Protein AF-A0A0L1I4M8-F1 (afdb_monomer_lite)

Foldseek 3Di:
DVVVVVVVVVVVVVVVVVVVVVVVVVVLVVLVVVVVPPDDPVVLVVVLVCVLCLLLVVDPDDDPVSVVSSVVSLVVLVVVQVVCVVVVNCVQVPQPPDPNSRNVSSVVVCVVCSVVVSVSNNSDDPDDDD

Secondary structure (DSSP, 8-state):
-HHHHHHHHHHHHHHHHHHHHHHHHHHHHHHHHHT-----HHHHHHHHHHHHHHHHT-----SHHHHHHHHHHHHHHHHHHHHHHHTT--TTTT--SSTTS-HHHHHHHHHHHHHHHHHHHS--------

Organism: NCBI:txid580059

Sequence (130 aa):
MILSLIGRISVIVEKVRKTKVRLQNARNKKQLLFCHIKENENKVHIRTNKISDIIQGTDKSKDAYSVDGERNLKAIFQQIRDQRTQNGDTSYNDSTDTMDGLGQVRSDWWGKNKNKIWEAFHCGTRDKPT

InterPro domains:
  IPR008602 Duffy-antigen binding domain [PF05424] (51-126)
  IPR042202 Duffy-antigen binding superfamily [G3DSA:1.20.1310.20] (48-130)

pLDDT: mean 74.82, std 14.43, range [38.0, 92.38]

Radius of gyration: 24.0 Å; chains: 1; bounding box: 51×64×42 Å

Structure (mmCIF, N/CA/C/O backbone):
data_AF-A0A0L1I4M8-F1
#
_entry.id   AF-A0A0L1I4M8-F1
#
loop_
_atom_site.group_PDB
_atom_site.id
_atom_site.type_symbol
_atom_site.label_atom_id
_atom_site.label_alt_id
_atom_site.label_comp_id
_atom_site.label_asym_id
_atom_site.label_entity_id
_atom_site.label_seq_id
_atom_site.pdbx_PDB_ins_code
_atom_site.Cartn_x
_atom_site.Cartn_y
_atom_site.Cartn_z
_atom_site.occupancy
_atom_site.B_iso_or_equiv
_atom_site.auth_seq_id
_atom_site.auth_comp_id
_atom_site.auth_asym_id
_atom_site.auth_atom_id
_atom_site.pdbx_PDB_model_num
ATOM 1 N N . MET A 1 1 ? -33.579 -50.543 -24.908 1.00 60.25 1 MET A N 1
ATOM 2 C CA . MET A 1 1 ? -33.295 -49.118 -25.221 1.00 60.25 1 MET A CA 1
ATOM 3 C C . MET A 1 1 ? -32.548 -48.367 -24.108 1.00 60.25 1 MET A C 1
ATOM 5 O O . MET A 1 1 ? -31.649 -47.606 -24.433 1.00 60.25 1 MET A O 1
ATOM 9 N N . ILE A 1 2 ? -32.832 -48.599 -22.818 1.00 53.19 2 ILE A N 1
ATOM 10 C CA . ILE A 1 2 ? -32.250 -47.838 -21.684 1.00 53.19 2 ILE A CA 1
ATOM 11 C C . ILE A 1 2 ? -30.723 -48.033 -21.508 1.00 53.19 2 ILE A C 1
ATOM 13 O O . ILE A 1 2 ? -30.009 -47.074 -21.223 1.00 53.19 2 ILE A O 1
ATOM 17 N N . LEU A 1 3 ? -30.186 -49.231 -21.780 1.00 51.00 3 LEU A N 1
ATOM 18 C CA . LEU A 1 3 ? -28.742 -49.522 -21.673 1.00 51.00 3 LEU A CA 1
ATOM 19 C C . LEU A 1 3 ? -27.868 -48.701 -22.647 1.00 51.00 3 LEU A C 1
ATOM 21 O O . LEU A 1 3 ? -26.732 -48.359 -22.325 1.00 51.00 3 LEU A O 1
ATOM 25 N N . SER A 1 4 ? -28.408 -48.317 -23.812 1.00 62.66 4 SER A N 1
ATOM 26 C CA . SER A 1 4 ? -27.705 -47.468 -24.790 1.00 62.66 4 SER A CA 1
ATOM 27 C C . SER A 1 4 ? -27.537 -46.028 -24.288 1.00 62.66 4 SER A C 1
ATOM 29 O O . SER A 1 4 ? -26.528 -45.378 -24.561 1.00 62.66 4 SER A O 1
ATOM 31 N N . LEU A 1 5 ? -28.505 -45.539 -23.506 1.00 59.69 5 LEU A N 1
ATOM 32 C CA . LEU A 1 5 ? -28.494 -44.186 -22.957 1.00 59.69 5 LEU A CA 1
ATOM 33 C C . LEU A 1 5 ? -27.471 -44.053 -21.818 1.00 59.69 5 LEU A C 1
ATOM 35 O O . LEU A 1 5 ? -26.698 -43.098 -21.797 1.00 59.69 5 LEU A O 1
ATOM 39 N N . ILE A 1 6 ? -27.405 -45.049 -20.925 1.00 65.81 6 ILE A N 1
ATOM 40 C CA . ILE A 1 6 ? -26.454 -45.085 -19.799 1.00 65.81 6 ILE A CA 1
ATOM 41 C C . ILE A 1 6 ? -25.007 -45.099 -20.308 1.00 65.81 6 ILE A C 1
ATOM 43 O O . ILE A 1 6 ? -24.178 -44.329 -19.828 1.00 65.81 6 ILE A O 1
ATOM 47 N N . GLY A 1 7 ? -24.707 -45.900 -21.336 1.00 70.69 7 GLY A N 1
ATOM 48 C CA . GLY A 1 7 ? -23.372 -45.924 -21.945 1.00 70.69 7 GLY A CA 1
ATOM 49 C C . GLY A 1 7 ? -22.955 -44.568 -22.528 1.00 70.69 7 GLY A C 1
ATOM 50 O O . GLY A 1 7 ? -21.826 -44.120 -22.326 1.00 70.69 7 GLY A O 1
ATOM 51 N N . ARG A 1 8 ? -23.882 -43.864 -23.193 1.00 78.06 8 ARG A N 1
ATOM 52 C CA . ARG A 1 8 ? -23.637 -42.516 -23.734 1.00 78.06 8 ARG A CA 1
ATOM 53 C C . ARG A 1 8 ? -23.400 -41.490 -22.624 1.00 78.06 8 ARG A C 1
ATOM 55 O O . ARG A 1 8 ? -22.483 -40.679 -22.743 1.00 78.06 8 ARG A O 1
ATOM 62 N N . ILE A 1 9 ? -24.165 -41.562 -21.534 1.00 71.69 9 ILE A N 1
ATOM 63 C CA . ILE A 1 9 ? -23.990 -40.698 -20.358 1.00 71.69 9 ILE A CA 1
ATOM 64 C C . ILE A 1 9 ? -22.617 -40.936 -19.714 1.00 71.69 9 ILE A C 1
ATOM 66 O O . ILE A 1 9 ? -21.897 -39.972 -19.465 1.00 71.69 9 ILE A O 1
ATOM 70 N N . SER A 1 10 ? -22.189 -42.189 -19.534 1.00 74.12 10 SER A N 1
ATOM 71 C CA . SER A 1 10 ? -20.876 -42.511 -18.953 1.00 74.12 10 SER A CA 1
ATOM 72 C C . SER A 1 10 ? -19.705 -41.948 -19.767 1.00 74.12 10 SER A C 1
ATOM 74 O O . SER A 1 10 ? -18.761 -41.396 -19.199 1.00 74.12 10 SER A O 1
ATOM 76 N N . VAL A 1 11 ? -19.778 -42.005 -21.101 1.00 80.44 11 VAL A N 1
ATOM 77 C CA . VAL A 1 11 ? -18.755 -41.411 -21.982 1.00 80.44 11 VAL A CA 1
ATOM 78 C C . VAL A 1 11 ? -18.723 -39.886 -21.857 1.00 80.44 11 VAL A C 1
ATOM 80 O O . VAL A 1 11 ? -17.645 -39.288 -21.858 1.00 80.44 11 VAL A O 1
ATOM 83 N N . ILE A 1 12 ? -19.887 -39.243 -21.738 1.00 76.88 12 ILE A N 1
ATOM 84 C CA . ILE A 1 12 ? -19.986 -37.791 -21.546 1.00 76.88 12 ILE A CA 1
ATOM 85 C C . ILE A 1 12 ? -19.391 -37.395 -20.192 1.00 76.88 12 ILE A C 1
ATOM 87 O O . ILE A 1 12 ? -18.564 -36.486 -20.140 1.00 76.88 12 ILE A O 1
ATOM 91 N N . VAL A 1 13 ? -19.730 -38.112 -19.119 1.00 79.31 13 VAL A N 1
ATOM 92 C CA . VAL A 1 13 ? -19.192 -37.868 -17.773 1.00 79.31 13 VAL A CA 1
ATOM 93 C C . VAL A 1 13 ? -17.668 -38.000 -17.758 1.00 79.31 13 VAL A C 1
ATOM 95 O O . VAL A 1 13 ? -16.981 -37.142 -17.203 1.00 79.31 13 VAL A O 1
ATOM 98 N N . GLU A 1 14 ? -17.113 -39.013 -18.424 1.00 90.25 14 GLU A N 1
ATOM 99 C CA . GLU A 1 14 ? -15.662 -39.201 -18.507 1.00 90.25 14 GLU A CA 1
ATOM 100 C C . GLU A 1 14 ? -14.971 -38.096 -19.321 1.00 90.25 14 GLU A C 1
ATOM 102 O O . GLU A 1 14 ? -13.905 -37.606 -18.939 1.00 90.25 14 GLU A O 1
ATOM 107 N N . LYS A 1 15 ? -15.591 -37.631 -20.413 1.00 86.12 15 LYS A N 1
ATOM 108 C CA . LYS A 1 15 ? -15.091 -36.477 -21.175 1.00 86.12 15 LYS A CA 1
ATOM 109 C C . LYS A 1 15 ? -15.112 -35.202 -20.337 1.00 86.12 15 LYS A C 1
ATOM 111 O O . LYS A 1 15 ? -14.120 -34.478 -20.329 1.00 86.12 15 LYS A O 1
ATOM 116 N N . VAL A 1 16 ? -16.192 -34.946 -19.598 1.00 83.44 16 VAL A N 1
ATOM 117 C CA . VAL A 1 16 ? -16.304 -33.785 -18.700 1.00 83.44 16 VAL A CA 1
ATOM 118 C C . VAL A 1 16 ? -15.234 -33.843 -17.608 1.00 83.44 16 VAL A C 1
ATOM 120 O O . VAL A 1 16 ? -14.537 -32.851 -17.384 1.00 83.44 16 VAL A O 1
ATOM 123 N N . ARG A 1 17 ? -15.030 -35.011 -16.986 1.00 83.00 17 ARG A N 1
ATOM 124 C CA . ARG A 1 17 ? -13.975 -35.238 -15.987 1.00 83.00 17 ARG A CA 1
ATOM 125 C C . ARG A 1 17 ? -12.588 -34.936 -16.562 1.00 83.00 17 ARG A C 1
ATOM 127 O O . ARG A 1 17 ? -11.851 -34.135 -15.989 1.00 83.00 17 ARG A O 1
ATOM 134 N N . LYS A 1 18 ? -12.255 -35.500 -17.727 1.00 86.69 18 LYS A N 1
ATOM 135 C CA . LYS A 1 18 ? -10.975 -35.259 -18.417 1.00 86.69 18 LYS A CA 1
ATOM 136 C C . LYS A 1 18 ? -10.777 -33.790 -18.787 1.00 86.69 18 LYS A C 1
ATOM 138 O O . LYS A 1 18 ? -9.678 -33.265 -18.627 1.00 86.69 18 LYS A O 1
ATOM 143 N N . THR A 1 19 ? -11.823 -33.106 -19.243 1.00 77.00 19 THR A N 1
ATOM 144 C CA . THR A 1 19 ? -11.765 -31.674 -19.567 1.00 77.00 19 THR A CA 1
ATOM 145 C C . THR A 1 19 ? -11.521 -30.829 -18.322 1.00 77.00 19 THR A C 1
ATOM 147 O O . THR A 1 19 ? -10.660 -29.954 -18.354 1.00 77.00 19 THR A O 1
ATOM 150 N N . LYS A 1 20 ? -12.186 -31.125 -17.198 1.00 77.19 20 LYS A N 1
ATOM 151 C CA . LYS A 1 20 ? -11.957 -30.423 -15.926 1.00 77.19 20 LYS A CA 1
ATOM 152 C C . LYS A 1 20 ? -10.510 -30.571 -15.447 1.00 77.19 20 LYS A C 1
ATOM 154 O O . LYS A 1 20 ? -9.887 -29.576 -15.089 1.00 77.19 20 LYS A O 1
ATOM 159 N N . VAL A 1 21 ? -9.952 -31.782 -15.519 1.00 81.19 21 VAL A N 1
ATOM 160 C CA . VAL A 1 21 ? -8.541 -32.042 -15.176 1.00 81.19 21 VAL A CA 1
ATOM 161 C C . VAL A 1 21 ? -7.593 -31.270 -16.100 1.00 81.19 21 VAL A C 1
ATOM 163 O O . VAL A 1 21 ? -6.655 -30.632 -15.631 1.00 81.19 21 VAL A O 1
ATOM 166 N N . ARG A 1 22 ? -7.856 -31.251 -17.413 1.00 75.50 22 ARG A N 1
ATOM 167 C CA . ARG A 1 22 ? -7.054 -30.481 -18.380 1.00 75.50 22 ARG A CA 1
ATOM 168 C C . ARG A 1 22 ? -7.109 -28.976 -18.121 1.00 75.50 22 ARG A C 1
ATOM 170 O O . ARG A 1 22 ? -6.072 -28.324 -18.192 1.00 75.50 22 ARG A O 1
ATOM 177 N N . LEU A 1 23 ? -8.284 -28.436 -17.796 1.00 70.56 23 LEU A N 1
ATOM 178 C CA . LEU A 1 23 ? -8.458 -27.022 -17.455 1.00 70.56 23 LEU A CA 1
ATOM 179 C C . LEU A 1 23 ? -7.710 -26.657 -16.168 1.00 70.56 23 LEU A C 1
ATOM 181 O O . LEU A 1 23 ? -7.044 -25.623 -16.131 1.00 70.56 23 LEU A O 1
ATOM 185 N N . GLN A 1 24 ? -7.751 -27.521 -15.149 1.00 72.06 24 GLN A N 1
ATOM 186 C CA . GLN A 1 24 ? -6.987 -27.320 -13.917 1.00 72.06 24 GLN A CA 1
ATOM 187 C C . GLN A 1 24 ? -5.476 -27.356 -14.186 1.00 72.06 24 GLN A C 1
ATOM 189 O O . GLN A 1 24 ? -4.758 -26.450 -13.771 1.00 72.06 24 GLN A O 1
ATOM 194 N N . ASN A 1 25 ? -4.999 -28.331 -14.963 1.00 69.19 25 ASN A N 1
ATOM 195 C CA . ASN A 1 25 ? -3.586 -28.435 -15.334 1.00 69.19 25 ASN A CA 1
ATOM 196 C C . ASN A 1 25 ? -3.118 -27.248 -16.190 1.00 69.19 25 ASN A C 1
ATOM 198 O O . ASN A 1 25 ? -2.006 -26.763 -16.004 1.00 69.19 25 ASN A O 1
ATOM 202 N N . ALA A 1 26 ? -3.956 -26.737 -17.097 1.00 68.12 26 ALA A N 1
ATOM 203 C CA . ALA A 1 26 ? -3.651 -25.548 -17.891 1.00 68.12 26 ALA A CA 1
ATOM 204 C C . ALA A 1 26 ? -3.601 -24.273 -17.030 1.00 68.12 26 ALA A C 1
ATOM 206 O O . ALA A 1 26 ? -2.709 -23.446 -17.220 1.00 68.12 26 ALA A O 1
ATOM 207 N N . ARG A 1 27 ? -4.507 -24.131 -16.051 1.00 66.69 27 ARG A N 1
ATOM 208 C CA . ARG A 1 27 ? -4.494 -23.036 -15.067 1.00 66.69 27 ARG A CA 1
ATOM 209 C C . ARG A 1 27 ? -3.236 -23.087 -14.201 1.00 66.69 27 ARG A C 1
ATOM 211 O O . ARG A 1 27 ? -2.547 -22.076 -14.099 1.00 66.69 27 ARG A O 1
ATOM 218 N N . ASN A 1 28 ? -2.896 -24.266 -13.682 1.00 65.94 28 ASN A N 1
ATOM 219 C CA . ASN A 1 28 ? -1.683 -24.490 -12.899 1.00 65.94 28 ASN A CA 1
ATOM 220 C C . ASN A 1 28 ? -0.424 -24.236 -13.741 1.00 65.94 28 ASN A C 1
ATOM 222 O O . ASN A 1 28 ? 0.482 -23.563 -13.275 1.00 65.94 28 ASN A O 1
ATOM 226 N N . LYS A 1 29 ? -0.374 -24.674 -15.008 1.00 68.38 29 LYS A N 1
ATOM 227 C CA . LYS A 1 29 ? 0.756 -24.416 -15.920 1.00 68.38 29 LYS A CA 1
ATOM 228 C C . LYS A 1 29 ? 0.901 -22.934 -16.271 1.00 68.38 29 LYS A C 1
ATOM 230 O O . LYS A 1 29 ? 2.021 -22.441 -16.328 1.00 68.38 29 LYS A O 1
ATOM 235 N N . LYS A 1 30 ? -0.204 -22.210 -16.488 1.00 62.59 30 LYS A N 1
ATOM 236 C CA . LYS A 1 30 ? -0.188 -20.756 -16.727 1.00 62.59 30 LYS A CA 1
ATOM 237 C C . LYS A 1 30 ? 0.290 -19.996 -15.488 1.00 62.59 30 LYS A C 1
ATOM 239 O O . LYS A 1 30 ? 1.080 -19.067 -15.619 1.00 62.59 30 LYS A O 1
ATOM 244 N N . GLN A 1 31 ? -0.140 -20.426 -14.302 1.00 58.91 31 GLN A N 1
ATOM 245 C CA . GLN A 1 31 ? 0.361 -19.914 -13.029 1.00 58.91 31 GLN A CA 1
ATOM 246 C C . GLN A 1 31 ? 1.859 -20.217 -12.873 1.00 58.91 31 GLN A C 1
ATOM 248 O O . GLN A 1 31 ? 2.633 -19.303 -12.629 1.00 58.91 31 GLN A O 1
ATOM 253 N N . LEU A 1 32 ? 2.290 -21.453 -13.145 1.00 55.34 32 LEU A N 1
ATOM 254 C CA . LEU A 1 32 ? 3.691 -21.880 -13.094 1.00 55.34 32 LEU A CA 1
ATOM 255 C C . LEU A 1 32 ? 4.587 -21.124 -14.091 1.00 55.34 32 LEU A C 1
ATOM 257 O O . LEU A 1 32 ? 5.747 -20.870 -13.792 1.00 55.34 32 LEU A O 1
ATOM 261 N N . LEU A 1 33 ? 4.063 -20.752 -15.264 1.00 57.31 33 LEU A N 1
ATOM 262 C CA . LEU A 1 33 ? 4.789 -19.957 -16.258 1.00 57.31 33 LEU A CA 1
ATOM 263 C C . LEU A 1 33 ? 4.990 -18.511 -15.781 1.00 57.31 33 LEU A C 1
ATOM 265 O O . LEU A 1 33 ? 6.066 -17.957 -15.975 1.00 57.31 33 LEU A O 1
ATOM 269 N N . PHE A 1 34 ? 3.997 -17.934 -15.094 1.00 49.00 34 PHE A N 1
ATOM 270 C CA . PHE A 1 34 ? 4.136 -16.645 -14.403 1.00 49.00 34 PHE A CA 1
ATOM 271 C C . PHE A 1 34 ? 5.149 -16.733 -13.244 1.00 49.00 34 PHE A C 1
ATOM 273 O O . PHE A 1 34 ? 5.865 -15.780 -12.961 1.00 49.00 34 PHE A O 1
ATOM 280 N N . CYS A 1 35 ? 5.257 -17.918 -12.634 1.00 53.06 35 CYS A N 1
ATOM 281 C CA . CYS A 1 35 ? 6.182 -18.257 -11.553 1.00 53.06 35 CYS A CA 1
ATOM 282 C C . CYS A 1 35 ? 7.597 -18.656 -11.986 1.00 53.06 35 CYS A C 1
ATOM 284 O O . CYS A 1 35 ? 8.477 -18.782 -11.137 1.00 53.06 35 CYS A O 1
ATOM 286 N N . HIS A 1 36 ? 7.844 -18.883 -13.279 1.00 48.94 36 HIS A N 1
ATOM 287 C CA . HIS A 1 36 ? 9.118 -19.432 -13.753 1.00 48.94 36 HIS A CA 1
ATOM 288 C C . HIS A 1 36 ? 10.267 -18.416 -13.764 1.00 48.94 36 HIS A C 1
ATOM 290 O O . HIS A 1 36 ? 11.405 -18.776 -14.068 1.00 48.94 36 HIS A O 1
ATOM 296 N N . ILE A 1 37 ? 10.009 -17.161 -13.385 1.00 52.50 37 ILE A N 1
ATOM 297 C CA . ILE A 1 37 ? 11.072 -16.210 -13.073 1.00 52.50 37 ILE A CA 1
ATOM 298 C C . ILE A 1 37 ? 11.617 -16.583 -11.686 1.00 52.50 37 ILE A C 1
ATOM 300 O O . ILE A 1 37 ? 11.186 -16.068 -10.660 1.00 52.50 37 ILE A O 1
ATOM 304 N N . LYS A 1 38 ? 12.541 -17.551 -11.654 1.00 51.44 38 LYS A N 1
ATOM 305 C CA . LYS A 1 38 ? 13.347 -17.899 -10.476 1.00 51.44 38 LYS A CA 1
ATOM 306 C C . LYS A 1 38 ? 14.221 -16.697 -10.115 1.00 51.44 38 LYS A C 1
ATOM 308 O O . LYS A 1 38 ? 15.348 -16.568 -10.587 1.00 51.44 38 LYS A O 1
ATOM 313 N N . GLU A 1 39 ? 13.696 -15.785 -9.314 1.00 56.34 39 GLU A N 1
ATOM 314 C CA . GLU A 1 39 ? 14.473 -14.678 -8.767 1.00 56.34 39 GLU A CA 1
ATOM 315 C C . GLU A 1 39 ? 15.105 -15.109 -7.448 1.00 56.34 39 GLU A C 1
ATOM 317 O O . GLU A 1 39 ? 14.472 -15.768 -6.629 1.00 56.34 39 GLU A O 1
ATOM 322 N N . ASN A 1 40 ? 16.382 -14.780 -7.255 1.00 62.12 40 ASN A N 1
ATOM 323 C CA . ASN A 1 40 ? 17.087 -15.060 -6.009 1.00 62.12 40 ASN A CA 1
ATOM 324 C C . ASN A 1 40 ? 16.429 -14.315 -4.842 1.00 62.12 40 ASN A C 1
ATOM 326 O O . ASN A 1 40 ? 15.952 -13.194 -5.023 1.00 62.12 40 ASN A O 1
ATOM 330 N N . GLU A 1 41 ? 16.482 -14.892 -3.639 1.00 62.25 41 GLU A N 1
ATOM 331 C CA . GLU A 1 41 ? 15.875 -14.315 -2.429 1.00 62.25 41 GLU A CA 1
ATOM 332 C C . GLU A 1 41 ? 16.289 -12.850 -2.210 1.00 62.25 41 GLU A C 1
ATOM 334 O O . GLU A 1 41 ? 15.440 -12.022 -1.891 1.00 62.25 41 GLU A O 1
ATOM 339 N N . ASN A 1 42 ? 17.541 -12.475 -2.523 1.00 61.81 42 ASN A N 1
ATOM 340 C CA . ASN A 1 42 ? 17.981 -11.075 -2.442 1.00 61.81 42 ASN A CA 1
ATOM 341 C C . ASN A 1 42 ? 17.235 -10.150 -3.426 1.00 61.81 42 ASN A C 1
ATOM 343 O O . ASN A 1 42 ? 16.924 -9.020 -3.065 1.00 61.81 42 ASN A O 1
ATOM 347 N N . LYS A 1 43 ? 16.912 -10.588 -4.654 1.00 64.31 43 LYS A N 1
ATOM 348 C CA . LYS A 1 43 ? 16.112 -9.779 -5.599 1.00 64.31 43 LYS A CA 1
ATOM 349 C C . LYS A 1 43 ? 14.665 -9.660 -5.145 1.00 64.31 43 LYS A C 1
ATOM 351 O O . LYS A 1 43 ? 14.093 -8.579 -5.273 1.00 64.31 43 LYS A O 1
ATOM 356 N N . VAL A 1 44 ? 14.090 -10.731 -4.599 1.00 65.81 44 VAL A N 1
ATOM 357 C CA . VAL A 1 44 ? 12.714 -10.685 -4.094 1.00 65.81 44 VAL A CA 1
ATOM 358 C C . VAL A 1 44 ? 12.625 -9.776 -2.869 1.00 65.81 44 VAL A C 1
ATOM 360 O O . VAL A 1 44 ? 11.750 -8.916 -2.820 1.00 65.81 44 VAL A O 1
ATOM 363 N N . HIS A 1 45 ? 13.595 -9.866 -1.957 1.00 65.25 45 HIS A N 1
ATOM 364 C CA . HIS A 1 45 ? 13.711 -8.985 -0.797 1.00 65.25 45 HIS A CA 1
ATOM 365 C C . HIS A 1 45 ? 13.852 -7.504 -1.196 1.00 65.25 45 HIS A C 1
ATOM 367 O O . HIS A 1 45 ? 13.121 -6.650 -0.695 1.00 65.25 45 HIS A O 1
ATOM 373 N N . ILE A 1 46 ? 14.722 -7.186 -2.164 1.00 68.50 46 ILE A N 1
ATOM 374 C CA . ILE A 1 46 ? 14.877 -5.814 -2.685 1.00 68.50 46 ILE A CA 1
ATOM 375 C C . ILE A 1 46 ? 13.558 -5.288 -3.276 1.00 68.50 46 ILE A C 1
ATOM 377 O O . ILE A 1 46 ? 13.207 -4.125 -3.073 1.00 68.50 46 ILE A O 1
ATOM 381 N N . ARG A 1 47 ? 12.799 -6.127 -3.990 1.00 71.00 47 ARG A N 1
ATOM 382 C CA . ARG A 1 47 ? 11.498 -5.738 -4.561 1.00 71.00 47 ARG A CA 1
ATOM 383 C C . ARG A 1 47 ? 10.442 -5.506 -3.495 1.00 71.00 47 ARG A C 1
ATOM 385 O O . ARG A 1 47 ? 9.696 -4.536 -3.589 1.00 71.00 47 ARG A O 1
ATOM 392 N N . THR A 1 48 ? 10.387 -6.356 -2.475 1.00 70.88 48 THR A N 1
ATOM 393 C CA . THR A 1 48 ? 9.423 -6.185 -1.386 1.00 70.88 48 THR A CA 1
ATOM 394 C C . THR A 1 48 ? 9.725 -4.966 -0.530 1.00 70.88 48 THR A C 1
ATOM 396 O O . THR A 1 48 ? 8.784 -4.329 -0.068 1.00 70.88 48 THR A O 1
ATOM 399 N N . ASN A 1 49 ? 10.998 -4.581 -0.401 1.00 78.50 49 ASN A N 1
ATOM 400 C CA . ASN A 1 49 ? 11.379 -3.327 0.249 1.00 78.50 49 ASN A CA 1
ATOM 401 C C . ASN A 1 49 ? 10.890 -2.118 -0.561 1.00 78.50 49 ASN A C 1
ATOM 403 O O . ASN A 1 49 ? 10.236 -1.250 0.000 1.00 78.50 49 ASN A O 1
ATOM 407 N N . LYS A 1 50 ? 11.054 -2.120 -1.892 1.00 84.19 50 LYS A N 1
ATOM 408 C CA . LYS A 1 50 ? 10.491 -1.050 -2.739 1.00 84.19 50 LYS A CA 1
ATOM 409 C C . LYS A 1 50 ? 8.971 -0.926 -2.625 1.00 84.19 50 LYS A C 1
ATOM 411 O O . LYS A 1 50 ? 8.438 0.174 -2.591 1.00 84.19 50 LYS A O 1
ATOM 416 N N . ILE A 1 51 ? 8.257 -2.048 -2.568 1.00 85.88 51 ILE A N 1
ATOM 417 C CA . ILE A 1 51 ? 6.793 -2.035 -2.420 1.00 85.88 51 ILE A CA 1
ATOM 418 C C . ILE A 1 51 ? 6.396 -1.531 -1.038 1.00 85.88 51 ILE A C 1
ATOM 420 O O . ILE A 1 51 ? 5.459 -0.748 -0.920 1.00 85.88 51 ILE A O 1
ATOM 424 N N . SER A 1 52 ? 7.116 -1.969 -0.007 1.00 87.94 52 SER A N 1
ATOM 425 C CA . SER A 1 52 ? 6.961 -1.462 1.351 1.00 87.94 52 SER A CA 1
ATOM 426 C C . SER A 1 52 ? 7.108 0.057 1.380 1.00 87.94 52 SER A C 1
ATOM 428 O O . SER A 1 52 ? 6.267 0.725 1.974 1.00 87.94 52 SER A O 1
ATOM 430 N N . ASP A 1 53 ? 8.120 0.592 0.694 1.00 89.06 53 ASP A N 1
ATOM 431 C CA . ASP A 1 53 ? 8.379 2.027 0.664 1.00 89.06 53 ASP A CA 1
ATOM 432 C C . ASP A 1 53 ? 7.261 2.813 -0.030 1.00 89.0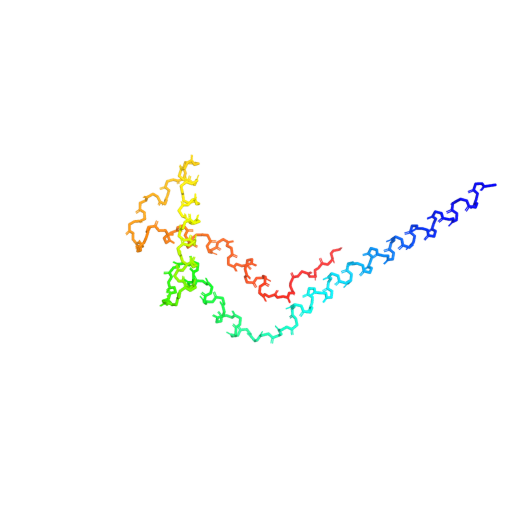6 53 ASP A C 1
ATOM 434 O O . ASP A 1 53 ? 6.821 3.847 0.469 1.00 89.06 53 ASP A O 1
ATOM 438 N N . ILE A 1 54 ? 6.728 2.289 -1.135 1.00 90.00 54 ILE A N 1
ATOM 439 C CA . ILE A 1 54 ? 5.595 2.898 -1.845 1.00 90.00 54 ILE A CA 1
ATOM 440 C C . ILE A 1 54 ? 4.328 2.875 -0.976 1.00 90.00 54 ILE A C 1
ATOM 442 O O . ILE A 1 54 ? 3.666 3.893 -0.809 1.00 90.00 54 ILE A O 1
ATOM 446 N N . ILE A 1 55 ? 3.984 1.729 -0.379 1.00 89.69 55 ILE A N 1
ATOM 447 C CA . ILE A 1 55 ? 2.759 1.595 0.428 1.00 89.69 55 ILE A CA 1
ATOM 448 C C . ILE A 1 55 ? 2.821 2.457 1.692 1.00 89.69 55 ILE A C 1
ATOM 450 O O . ILE A 1 55 ? 1.817 3.055 2.083 1.00 89.69 55 ILE A O 1
ATOM 454 N N . GLN A 1 56 ? 3.987 2.532 2.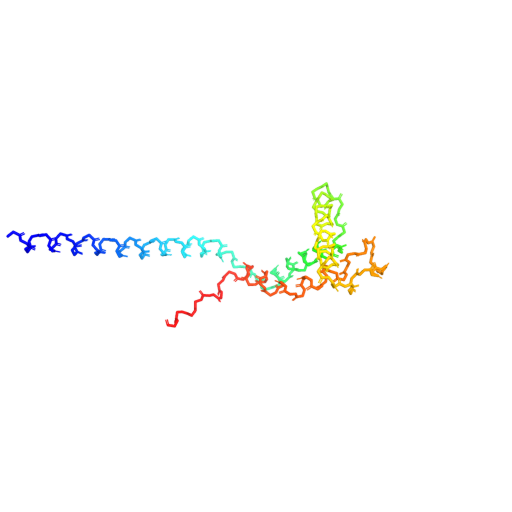333 1.00 88.50 56 GLN A N 1
ATOM 455 C CA . GLN A 1 56 ? 4.177 3.319 3.550 1.00 88.50 56 GLN A CA 1
ATOM 456 C C . GLN A 1 56 ? 4.427 4.809 3.277 1.00 88.50 56 GLN A C 1
ATOM 458 O O . GLN A 1 56 ? 4.412 5.593 4.221 1.00 88.50 56 GLN A O 1
ATOM 463 N N . GLY A 1 57 ? 4.588 5.218 2.013 1.00 86.38 57 GLY A N 1
ATOM 464 C CA . GLY A 1 57 ? 4.849 6.611 1.634 1.00 86.38 57 GLY A CA 1
ATOM 465 C C . GLY A 1 57 ? 6.280 7.075 1.934 1.00 86.38 57 GLY A C 1
ATOM 466 O O . GLY A 1 57 ? 6.523 8.272 2.071 1.00 86.38 57 GLY A O 1
ATOM 467 N N . THR A 1 58 ? 7.229 6.144 2.077 1.00 86.56 58 THR A N 1
ATOM 468 C CA . THR A 1 58 ? 8.663 6.426 2.267 1.00 86.56 58 THR A CA 1
ATOM 469 C C . THR A 1 58 ? 9.450 6.398 0.958 1.00 86.56 58 THR A C 1
ATOM 471 O O . THR A 1 58 ? 10.622 6.791 0.947 1.00 86.56 58 THR A O 1
ATOM 474 N N . ASP A 1 59 ? 8.827 5.968 -0.145 1.00 86.94 59 ASP A N 1
ATOM 475 C CA . ASP A 1 59 ? 9.420 6.051 -1.476 1.00 86.94 59 ASP A CA 1
ATOM 476 C C . ASP A 1 59 ? 9.707 7.513 -1.847 1.00 86.94 59 ASP A C 1
ATOM 478 O O . ASP A 1 59 ? 8.883 8.410 -1.673 1.00 86.94 59 ASP A O 1
ATOM 482 N N . LYS A 1 60 ? 10.926 7.763 -2.331 1.00 85.19 60 LYS A N 1
ATOM 483 C CA . LYS A 1 60 ? 11.418 9.113 -2.647 1.00 85.19 60 LYS A CA 1
ATOM 484 C C . LYS A 1 60 ? 11.375 9.420 -4.143 1.00 85.19 60 LYS A C 1
ATOM 486 O O . LYS A 1 60 ? 11.959 10.430 -4.552 1.00 85.19 60 LYS A O 1
ATOM 491 N N . SER A 1 61 ? 10.766 8.561 -4.965 1.00 86.44 61 SER A N 1
ATOM 492 C CA . SER A 1 61 ? 10.699 8.796 -6.403 1.00 86.44 61 SER A CA 1
ATOM 493 C C . SER A 1 61 ? 9.833 10.015 -6.716 1.00 86.44 61 SER A C 1
ATOM 495 O O . SER A 1 61 ? 8.846 10.305 -6.043 1.00 86.44 61 SER A O 1
ATOM 497 N N . LYS A 1 62 ? 10.231 10.770 -7.741 1.00 86.75 62 LYS A N 1
ATOM 498 C CA . LYS A 1 62 ? 9.589 12.036 -8.138 1.00 86.75 62 LYS A CA 1
ATOM 499 C C . LYS A 1 62 ? 9.136 12.047 -9.594 1.00 86.75 62 LYS A C 1
ATOM 501 O O . LYS A 1 62 ? 8.780 13.100 -10.115 1.00 86.75 62 LYS A O 1
ATOM 506 N N . ASP A 1 63 ? 9.194 10.903 -10.271 1.00 90.88 63 ASP A N 1
ATOM 507 C CA . ASP A 1 63 ? 8.637 10.788 -11.613 1.00 90.88 63 ASP A CA 1
ATOM 508 C C . ASP A 1 63 ? 7.103 10.896 -11.570 1.00 90.88 63 ASP A C 1
ATOM 510 O O . ASP A 1 63 ? 6.471 10.639 -10.542 1.00 90.88 63 ASP A O 1
ATOM 514 N N . ALA A 1 64 ? 6.502 11.292 -12.694 1.00 85.62 64 ALA A N 1
ATOM 515 C CA . ALA A 1 64 ? 5.068 11.560 -12.768 1.00 85.62 64 ALA A CA 1
ATOM 516 C C . ALA A 1 64 ? 4.210 10.350 -12.355 1.00 85.62 64 ALA A C 1
ATOM 518 O O . ALA A 1 64 ? 3.198 10.528 -11.680 1.00 85.62 64 ALA A O 1
ATOM 519 N N . TYR A 1 65 ? 4.637 9.124 -12.686 1.00 85.38 65 TYR A N 1
ATOM 520 C CA . TYR A 1 65 ? 3.900 7.916 -12.316 1.00 85.38 65 TYR A CA 1
ATOM 521 C C . TYR A 1 65 ? 3.925 7.680 -10.808 1.00 85.38 65 TYR A C 1
ATOM 523 O O . TYR A 1 65 ? 2.900 7.324 -10.230 1.00 85.38 65 TYR A O 1
ATOM 531 N N . SER A 1 66 ? 5.071 7.907 -10.165 1.00 86.25 66 SER A N 1
ATOM 532 C CA . SER A 1 66 ? 5.200 7.778 -8.711 1.00 86.25 66 SER A CA 1
ATOM 533 C C . SER A 1 66 ? 4.372 8.827 -7.967 1.00 86.25 66 SER A C 1
ATOM 535 O O . SER A 1 66 ? 3.694 8.492 -6.998 1.00 86.25 66 SER A O 1
ATOM 537 N N . VAL A 1 67 ? 4.337 10.072 -8.454 1.00 88.00 67 VAL A N 1
ATOM 538 C CA . VAL A 1 67 ? 3.502 11.140 -7.870 1.00 88.00 67 VAL A CA 1
ATOM 539 C C . VAL A 1 67 ? 2.009 10.816 -7.988 1.00 88.00 67 VAL A C 1
ATOM 541 O O . VAL A 1 67 ? 1.260 10.964 -7.020 1.00 88.00 67 VAL A O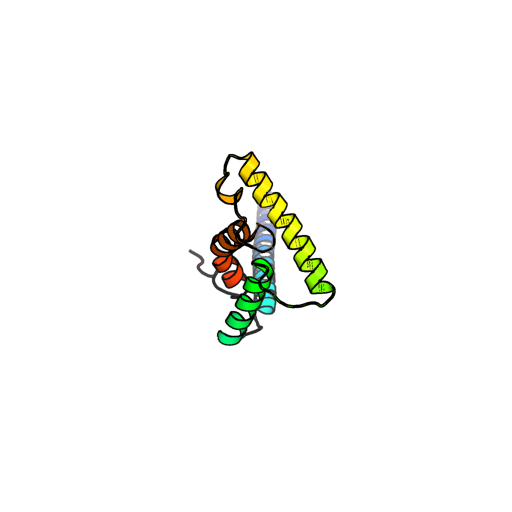 1
ATOM 544 N N . ASP A 1 68 ? 1.563 10.352 -9.155 1.00 89.31 68 ASP A N 1
ATOM 545 C CA . ASP A 1 68 ? 0.169 9.957 -9.375 1.00 89.31 68 ASP A CA 1
ATOM 546 C C . ASP A 1 68 ? -0.211 8.722 -8.553 1.00 89.31 68 ASP A C 1
ATOM 548 O O . ASP A 1 68 ? -1.294 8.669 -7.964 1.00 89.31 68 ASP A O 1
ATOM 552 N N . GLY A 1 69 ? 0.699 7.750 -8.464 1.00 89.56 69 GLY A N 1
ATOM 553 C CA . GLY A 1 69 ? 0.552 6.564 -7.629 1.00 89.56 69 GLY A CA 1
ATOM 554 C C . GLY A 1 69 ? 0.382 6.917 -6.154 1.00 89.56 69 GLY A C 1
ATOM 555 O O . GLY A 1 69 ? -0.594 6.492 -5.536 1.00 89.56 69 GLY A O 1
ATOM 556 N N . GLU A 1 70 ? 1.269 7.749 -5.607 1.00 91.06 70 GLU A N 1
ATOM 557 C CA . GLU A 1 70 ? 1.204 8.187 -4.210 1.00 91.06 70 GLU A CA 1
ATOM 558 C C . GLU A 1 70 ? -0.074 8.987 -3.923 1.00 91.06 70 GLU A C 1
ATOM 560 O O . GLU A 1 70 ? -0.726 8.776 -2.902 1.00 91.06 70 GLU A O 1
ATOM 565 N N . ARG A 1 71 ? -0.509 9.846 -4.854 1.00 90.19 71 ARG A N 1
ATOM 566 C CA . ARG A 1 71 ? -1.780 10.577 -4.734 1.00 90.19 71 ARG A CA 1
ATOM 567 C C . ARG A 1 71 ? -2.974 9.627 -4.599 1.00 90.19 71 ARG A C 1
ATOM 569 O O . ARG A 1 71 ? -3.838 9.839 -3.747 1.00 90.19 71 ARG A O 1
ATOM 576 N N . ASN A 1 72 ? -3.015 8.580 -5.421 1.00 92.38 72 ASN A N 1
ATOM 577 C CA . ASN A 1 72 ? -4.077 7.577 -5.383 1.00 92.38 72 ASN A CA 1
ATOM 578 C C . ASN A 1 72 ? -4.017 6.735 -4.101 1.00 92.38 72 ASN A C 1
ATOM 580 O O . ASN A 1 72 ? -5.053 6.493 -3.480 1.00 92.38 72 ASN A O 1
ATOM 584 N N . LEU A 1 73 ? -2.820 6.327 -3.669 1.00 91.69 73 LEU A N 1
ATOM 585 C CA . LEU A 1 73 ? -2.634 5.595 -2.413 1.00 91.69 73 LEU A CA 1
ATOM 586 C C . LEU A 1 73 ? -3.086 6.429 -1.216 1.00 91.69 73 LEU A C 1
ATOM 588 O O . LEU A 1 73 ? -3.825 5.928 -0.368 1.00 91.69 73 LEU A O 1
ATOM 592 N N . LYS A 1 74 ? -2.729 7.714 -1.186 1.00 91.25 74 LYS A N 1
ATOM 593 C CA . LYS A 1 74 ? -3.180 8.652 -0.160 1.00 91.25 74 LYS A CA 1
ATOM 594 C C . LYS A 1 74 ? -4.706 8.705 -0.077 1.00 91.25 74 LYS A C 1
ATOM 596 O O . LYS A 1 74 ? -5.251 8.564 1.015 1.00 91.25 74 LYS A O 1
ATOM 601 N N . ALA A 1 75 ? -5.397 8.827 -1.212 1.00 91.25 75 ALA A N 1
ATOM 602 C CA . ALA A 1 75 ? -6.861 8.838 -1.248 1.00 91.25 75 ALA A CA 1
ATOM 603 C C . ALA A 1 75 ? -7.474 7.528 -0.713 1.00 91.25 75 ALA A C 1
ATOM 605 O O . ALA A 1 75 ? -8.427 7.560 0.066 1.00 91.25 75 ALA A O 1
ATOM 606 N N . ILE A 1 76 ? -6.902 6.374 -1.072 1.00 92.31 76 ILE A N 1
ATOM 607 C CA . ILE A 1 76 ? -7.350 5.063 -0.577 1.00 92.31 76 ILE A CA 1
ATOM 608 C C . ILE A 1 76 ? -7.162 4.958 0.942 1.00 92.31 76 ILE A C 1
ATOM 610 O O . ILE A 1 76 ? -8.074 4.541 1.654 1.00 92.31 76 ILE A O 1
ATOM 614 N N . PHE A 1 77 ? -5.998 5.348 1.464 1.00 91.25 77 PHE A N 1
ATOM 615 C CA . PHE A 1 77 ? -5.722 5.253 2.898 1.00 91.25 77 PHE A CA 1
ATOM 616 C C . PHE A 1 77 ? -6.518 6.263 3.730 1.00 91.25 77 PHE A C 1
ATOM 618 O O . PHE A 1 77 ? -6.902 5.931 4.851 1.00 91.25 77 PHE A O 1
ATOM 625 N N . GLN A 1 78 ? -6.843 7.433 3.173 1.00 90.31 78 GLN A N 1
ATOM 626 C CA . GLN A 1 78 ? -7.814 8.357 3.767 1.00 90.31 78 GLN A CA 1
ATOM 627 C C . GLN A 1 78 ? -9.184 7.693 3.898 1.00 90.31 78 GLN A C 1
ATOM 629 O O . GLN A 1 78 ? -9.722 7.635 4.997 1.00 90.31 78 GLN A O 1
ATOM 634 N N . GLN A 1 79 ? -9.700 7.087 2.824 1.00 90.88 79 GLN A N 1
ATOM 635 C CA . GLN A 1 79 ? -10.985 6.383 2.868 1.00 90.88 79 GLN A CA 1
ATOM 636 C C . GLN A 1 79 ? -10.990 5.229 3.880 1.00 90.88 79 GLN A C 1
ATOM 638 O O . GLN A 1 79 ? -11.962 5.066 4.613 1.00 90.88 79 GLN A O 1
ATOM 643 N N . ILE A 1 80 ? -9.913 4.440 3.955 1.00 89.62 80 ILE A N 1
ATOM 644 C CA . ILE A 1 80 ? -9.795 3.341 4.928 1.00 89.62 80 ILE A CA 1
ATOM 645 C C . ILE A 1 80 ? -9.820 3.876 6.362 1.00 89.62 80 ILE A C 1
ATOM 647 O O . ILE A 1 80 ? -10.490 3.295 7.217 1.00 89.62 80 ILE A O 1
ATOM 651 N N . ARG A 1 81 ? -9.086 4.959 6.639 1.00 87.19 81 ARG A N 1
ATOM 652 C CA . ARG A 1 81 ? -9.084 5.602 7.955 1.00 87.19 81 ARG A CA 1
ATOM 653 C C . ARG A 1 81 ? -10.478 6.121 8.293 1.00 87.19 81 ARG A C 1
ATOM 655 O O . ARG A 1 81 ? -11.004 5.764 9.336 1.00 87.19 81 ARG A O 1
ATOM 662 N N . ASP A 1 82 ? -11.097 6.874 7.390 1.00 87.50 82 ASP A N 1
ATOM 663 C CA . ASP A 1 82 ? -12.403 7.490 7.624 1.00 87.50 82 ASP A CA 1
ATOM 664 C C . ASP A 1 82 ? -13.493 6.422 7.849 1.00 87.50 82 ASP A C 1
ATOM 666 O O . ASP A 1 82 ? -14.317 6.557 8.752 1.00 87.50 82 ASP A O 1
ATOM 670 N N . GLN A 1 83 ? -13.453 5.305 7.110 1.00 88.31 83 GLN A N 1
ATOM 671 C CA . GLN A 1 83 ? -14.329 4.149 7.346 1.00 88.31 83 GLN A CA 1
ATOM 672 C C . GLN A 1 83 ? -14.092 3.498 8.714 1.00 88.31 83 GLN A C 1
ATOM 674 O O . GLN A 1 83 ? -15.042 3.061 9.361 1.00 88.31 83 GLN A O 1
ATOM 679 N N . ARG A 1 84 ? -12.841 3.402 9.177 1.00 85.94 84 ARG A N 1
ATOM 680 C CA . ARG A 1 84 ? -12.538 2.890 10.524 1.00 85.94 84 ARG A CA 1
ATOM 681 C C . ARG A 1 84 ? -13.069 3.813 11.608 1.00 85.94 84 ARG A C 1
ATOM 683 O O . ARG A 1 84 ? -13.740 3.329 12.517 1.00 85.94 84 ARG A O 1
ATOM 690 N N . THR A 1 85 ? -12.871 5.117 11.448 1.00 84.25 85 THR A N 1
ATOM 691 C CA . THR A 1 85 ? -13.416 6.132 12.351 1.00 84.25 85 THR A CA 1
ATOM 692 C C . THR A 1 85 ? -14.943 6.059 12.407 1.00 84.25 85 THR A C 1
ATOM 694 O O . THR A 1 85 ? -15.513 6.059 13.495 1.00 84.25 85 THR A O 1
ATOM 697 N N . GLN A 1 86 ? -15.618 5.914 11.260 1.00 85.94 86 GLN A N 1
ATOM 698 C C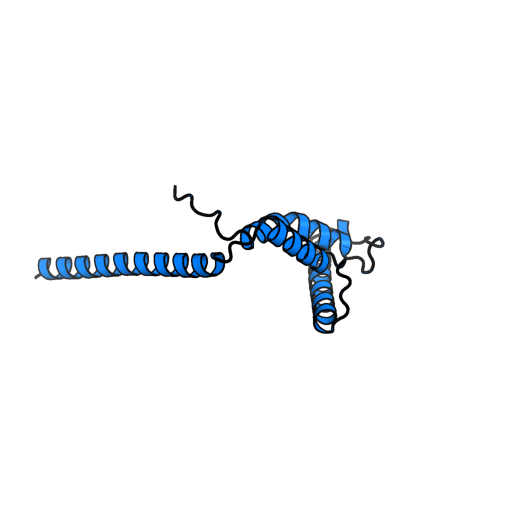A . GLN A 1 86 ? -17.075 5.717 11.196 1.00 85.94 86 GLN A CA 1
ATOM 699 C C . GLN A 1 86 ? -17.538 4.442 11.914 1.00 85.94 86 GLN A C 1
ATOM 701 O O . GLN A 1 86 ? -18.619 4.424 12.495 1.00 85.94 86 GLN A O 1
ATOM 706 N N . ASN A 1 87 ? -16.711 3.395 11.918 1.00 87.00 87 ASN A N 1
ATOM 707 C CA . ASN A 1 87 ? -16.970 2.143 12.629 1.00 87.00 87 ASN A CA 1
ATOM 708 C C . ASN A 1 87 ? -16.551 2.182 14.115 1.00 87.00 87 ASN A C 1
ATOM 710 O O . ASN A 1 87 ? -16.563 1.144 14.776 1.00 87.00 87 ASN A O 1
ATOM 714 N N . GLY A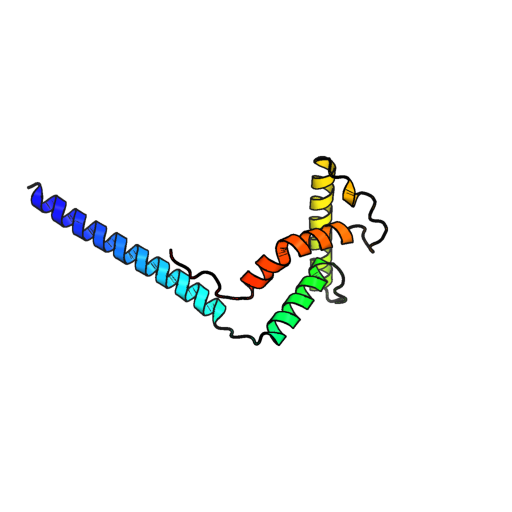 1 88 ? -16.189 3.355 14.646 1.00 82.50 88 GLY A N 1
ATOM 715 C CA . GLY A 1 88 ? -15.863 3.566 16.060 1.00 82.50 88 GLY A CA 1
ATOM 716 C C . GLY A 1 88 ? -14.395 3.349 16.433 1.00 82.50 88 GLY A C 1
ATOM 717 O O . GLY A 1 88 ? -14.048 3.464 17.605 1.00 82.50 88 GLY A O 1
ATOM 718 N N . ASP A 1 89 ? -13.520 3.061 15.467 1.00 81.06 89 ASP A N 1
ATOM 719 C CA . ASP A 1 89 ? -12.080 2.943 15.696 1.00 81.06 89 ASP A CA 1
ATOM 720 C C . ASP A 1 89 ? -11.398 4.301 15.490 1.00 81.06 89 ASP A C 1
ATOM 722 O O . ASP A 1 89 ? -11.072 4.702 14.371 1.00 81.06 89 ASP A O 1
ATOM 726 N N . THR A 1 90 ? -11.196 5.026 16.590 1.00 75.88 90 THR A N 1
ATOM 727 C CA . THR A 1 90 ? -10.559 6.351 16.603 1.00 75.88 90 THR A CA 1
ATOM 728 C C . THR A 1 90 ? -9.052 6.292 16.844 1.00 75.88 90 THR A C 1
ATOM 730 O O . THR A 1 90 ? -8.430 7.342 16.998 1.00 75.88 90 THR A O 1
ATOM 733 N N . SER A 1 91 ? -8.446 5.097 16.879 1.00 76.50 91 SER A N 1
ATOM 734 C CA . SER A 1 91 ? -7.014 4.919 17.181 1.00 76.50 91 SER A CA 1
ATOM 735 C C . SER A 1 91 ? -6.081 5.627 16.189 1.00 76.50 91 SER A C 1
ATOM 737 O O . SER A 1 91 ? -4.922 5.877 16.507 1.00 76.50 91 SER A O 1
ATOM 739 N N . TYR A 1 92 ? -6.605 6.004 15.019 1.00 71.81 92 TYR A N 1
ATOM 740 C CA . TYR A 1 92 ? -5.886 6.677 13.935 1.00 71.81 92 TYR A CA 1
ATOM 741 C C . TYR A 1 92 ? -6.281 8.150 13.738 1.00 71.81 92 TYR A C 1
ATOM 743 O O . TYR A 1 92 ? -5.820 8.774 12.781 1.00 71.81 92 TYR A O 1
ATOM 751 N N . ASN A 1 93 ? -7.151 8.710 14.589 1.00 67.38 93 ASN A N 1
ATOM 752 C CA . ASN A 1 93 ? -7.643 10.085 14.429 1.00 67.38 93 ASN A CA 1
ATOM 753 C C . ASN A 1 93 ? -6.572 11.146 14.728 1.00 67.38 93 ASN A C 1
ATOM 755 O O . ASN A 1 93 ? -6.671 12.253 14.209 1.00 67.38 93 ASN A O 1
ATOM 759 N N . ASP A 1 94 ? -5.557 10.798 15.523 1.00 60.25 94 ASP A N 1
ATOM 760 C CA . ASP A 1 94 ? -4.577 11.742 16.081 1.00 60.25 94 ASP A CA 1
ATOM 761 C C . ASP A 1 94 ? -3.157 11.555 15.520 1.00 60.25 94 ASP A C 1
ATOM 763 O O . ASP A 1 94 ? -2.170 11.991 16.109 1.00 60.25 94 ASP A O 1
ATOM 767 N N . SER A 1 95 ? -3.027 10.892 14.364 1.00 58.47 95 SER A N 1
ATOM 768 C CA . SER A 1 95 ? -1.730 10.679 13.712 1.00 58.47 95 SER A CA 1
ATOM 769 C C . SER A 1 95 ? -1.212 11.995 13.119 1.00 58.47 95 SER A C 1
ATOM 771 O O . SER A 1 95 ? -1.301 12.240 11.923 1.00 58.47 95 SER A O 1
ATOM 773 N N . THR A 1 96 ? -0.686 12.876 13.961 1.00 54.00 96 THR A N 1
ATOM 774 C CA . THR A 1 96 ? 0.036 14.093 13.558 1.00 54.00 96 THR A CA 1
ATOM 775 C C . THR A 1 96 ? 1.511 13.810 13.236 1.00 54.00 96 THR A C 1
ATOM 777 O O . THR A 1 96 ? 2.183 14.646 12.639 1.00 54.00 96 THR A O 1
ATOM 780 N N . ASP A 1 97 ? 1.994 12.598 13.535 1.00 52.69 97 ASP A N 1
ATOM 781 C CA . ASP A 1 97 ? 3.417 12.226 13.489 1.00 52.69 97 ASP A CA 1
ATOM 782 C C . ASP A 1 97 ? 3.934 11.704 12.137 1.00 52.69 97 ASP A C 1
ATOM 784 O O . ASP A 1 97 ? 5.110 11.367 12.002 1.00 52.69 97 ASP A O 1
ATOM 788 N N . THR A 1 98 ? 3.098 11.644 11.099 1.00 52.06 98 THR A N 1
ATOM 789 C CA . THR A 1 98 ? 3.552 11.280 9.745 1.00 52.06 98 THR A CA 1
ATOM 790 C C . THR A 1 98 ? 3.117 12.337 8.744 1.00 52.06 98 THR A C 1
ATOM 792 O O . THR A 1 98 ? 2.073 12.951 8.920 1.00 52.06 98 THR A O 1
ATOM 795 N N . MET A 1 99 ? 3.934 12.576 7.715 1.00 56.94 99 MET A N 1
ATOM 796 C CA . MET A 1 99 ? 3.896 13.727 6.790 1.00 56.94 99 MET A CA 1
ATOM 797 C C . MET A 1 99 ? 2.522 14.025 6.136 1.00 56.94 99 MET A C 1
ATOM 799 O O . MET A 1 99 ? 2.333 15.081 5.535 1.00 56.94 99 MET A O 1
ATOM 803 N N . ASP A 1 100 ? 1.557 13.110 6.243 1.00 69.56 100 ASP A N 1
ATOM 804 C CA . ASP A 1 100 ? 0.185 13.199 5.744 1.00 69.56 100 ASP A CA 1
ATOM 805 C C . ASP A 1 100 ? -0.902 12.662 6.708 1.00 69.56 100 ASP A C 1
ATOM 807 O O . ASP A 1 100 ? -2.072 12.587 6.324 1.00 69.56 100 ASP A O 1
ATOM 811 N N . GLY A 1 101 ? -0.527 12.279 7.931 1.00 78.38 101 GLY A N 1
ATOM 812 C CA . GLY A 1 101 ? -1.390 11.684 8.953 1.00 78.38 101 GLY A CA 1
ATOM 813 C C . GLY A 1 101 ? -1.957 10.300 8.630 1.00 78.38 101 GLY A C 1
ATOM 814 O O . GLY A 1 101 ? -2.994 9.910 9.173 1.00 78.38 101 GLY A O 1
ATOM 815 N N . LEU A 1 102 ? -1.312 9.556 7.722 1.00 85.12 102 LEU A N 1
ATOM 816 C CA . LEU A 1 102 ? -1.734 8.210 7.312 1.00 85.12 102 LEU A CA 1
ATOM 817 C C . LEU A 1 102 ? -0.728 7.114 7.676 1.00 85.12 102 LEU A C 1
ATOM 819 O O . LEU A 1 102 ? -0.995 5.935 7.440 1.00 85.12 102 LEU A O 1
ATOM 823 N N . GLY A 1 103 ? 0.426 7.449 8.247 1.00 84.00 103 GLY A N 1
ATOM 824 C CA . GLY A 1 103 ? 1.499 6.483 8.463 1.00 84.00 103 GLY A CA 1
ATOM 825 C C . GLY A 1 103 ? 1.104 5.312 9.358 1.00 84.00 103 GLY A C 1
ATOM 826 O O . GLY A 1 103 ? 1.449 4.171 9.058 1.00 84.00 103 GLY A O 1
ATOM 827 N N . GLN A 1 104 ? 0.302 5.551 10.397 1.00 84.44 104 GLN A N 1
ATOM 828 C CA . GLN A 1 104 ? -0.145 4.480 11.289 1.00 84.44 104 GLN A CA 1
ATOM 829 C C . GLN A 1 104 ? -1.118 3.514 10.588 1.00 84.44 104 GLN A C 1
ATOM 831 O O . GLN A 1 104 ? -0.941 2.299 10.666 1.00 84.44 104 GLN A O 1
ATOM 836 N N . VAL A 1 105 ? -2.085 4.027 9.812 1.00 87.88 105 VAL A N 1
ATOM 837 C CA . VAL A 1 105 ? -3.011 3.173 9.043 1.00 87.88 105 VAL A CA 1
ATOM 838 C C . VAL A 1 105 ? -2.288 2.408 7.926 1.00 87.88 105 VAL A C 1
ATOM 840 O O . VAL A 1 105 ? -2.604 1.238 7.687 1.00 87.88 105 VAL A O 1
ATOM 843 N N . ARG A 1 106 ? -1.289 3.027 7.280 1.00 89.88 106 ARG A N 1
ATOM 844 C CA . ARG A 1 106 ? -0.438 2.396 6.256 1.00 89.88 106 ARG A CA 1
ATOM 845 C C . ARG A 1 106 ? 0.429 1.285 6.854 1.00 89.88 106 ARG A C 1
ATOM 847 O O . ARG A 1 106 ? 0.453 0.184 6.306 1.00 89.88 106 ARG A O 1
ATOM 854 N N . SER A 1 107 ? 1.082 1.541 7.990 1.00 87.62 107 SER A N 1
ATOM 855 C CA . SER A 1 107 ? 1.922 0.568 8.707 1.00 87.62 107 SER A CA 1
ATOM 856 C C . SER A 1 107 ? 1.113 -0.643 9.175 1.00 87.62 107 SER A C 1
ATOM 858 O O . SER A 1 107 ? 1.470 -1.786 8.879 1.00 87.62 107 SER A O 1
ATOM 860 N N . ASP A 1 108 ? -0.044 -0.415 9.797 1.00 88.75 108 ASP A N 1
ATOM 861 C CA . ASP A 1 108 ? -0.914 -1.498 10.261 1.00 88.75 108 ASP A CA 1
ATOM 862 C C . ASP A 1 108 ? -1.481 -2.319 9.103 1.00 88.75 108 ASP A C 1
ATOM 864 O O . ASP A 1 108 ? -1.591 -3.549 9.182 1.00 88.75 108 ASP A O 1
ATOM 868 N N . TRP A 1 109 ? -1.837 -1.658 7.999 1.00 90.38 109 TRP A N 1
ATOM 869 C CA . TRP A 1 109 ? -2.261 -2.348 6.788 1.00 90.38 109 TRP A CA 1
ATOM 870 C C . TRP A 1 109 ? -1.121 -3.187 6.202 1.00 90.38 109 TRP A C 1
ATOM 872 O O . TRP A 1 109 ? -1.333 -4.358 5.876 1.00 90.38 109 TRP A O 1
ATOM 882 N N . TRP A 1 110 ? 0.090 -2.636 6.112 1.00 90.62 110 TRP A N 1
ATOM 883 C CA . TRP A 1 110 ? 1.262 -3.355 5.620 1.00 90.62 110 TRP A CA 1
ATOM 884 C C . TRP A 1 110 ? 1.581 -4.564 6.503 1.00 90.62 110 TRP A C 1
ATOM 886 O O . TRP A 1 110 ? 1.709 -5.675 5.992 1.00 90.62 110 TRP A O 1
ATOM 896 N N . GLY A 1 111 ? 1.596 -4.403 7.828 1.00 89.25 111 GLY A N 1
ATOM 897 C CA . GLY A 1 111 ? 1.826 -5.488 8.782 1.00 89.25 111 GLY A CA 1
ATOM 898 C C . GLY A 1 111 ? 0.857 -6.663 8.612 1.00 89.25 111 GLY A C 1
ATOM 899 O O . GLY A 1 111 ? 1.281 -7.819 8.658 1.00 89.25 111 GLY A O 1
ATOM 900 N N . LYS A 1 112 ? -0.422 -6.379 8.328 1.00 91.12 112 LYS A N 1
ATOM 901 C CA . LYS A 1 112 ? -1.469 -7.393 8.100 1.00 91.12 112 LYS A CA 1
ATOM 902 C C . LYS A 1 112 ? -1.370 -8.092 6.738 1.00 91.12 112 LYS A C 1
ATOM 904 O O . LYS A 1 112 ? -1.820 -9.232 6.609 1.00 91.12 112 LYS A O 1
ATOM 909 N N . ASN A 1 113 ? -0.809 -7.436 5.719 1.00 87.88 113 ASN A N 1
ATOM 910 C CA . ASN A 1 113 ? -0.850 -7.917 4.331 1.00 87.88 113 ASN A CA 1
ATOM 911 C C . ASN A 1 113 ? 0.513 -8.333 3.758 1.00 87.88 113 ASN A C 1
ATOM 913 O O . ASN A 1 113 ? 0.541 -9.088 2.785 1.00 87.88 113 ASN A O 1
ATOM 917 N N . LYS A 1 114 ? 1.635 -7.925 4.364 1.00 86.69 114 LYS A N 1
ATOM 918 C CA . LYS A 1 114 ? 2.994 -8.167 3.849 1.00 86.69 114 LYS A CA 1
ATOM 919 C C . LYS A 1 114 ? 3.285 -9.639 3.566 1.00 86.69 114 LYS A C 1
ATOM 921 O O . LYS A 1 114 ? 3.878 -9.942 2.541 1.00 86.69 114 LYS A O 1
ATOM 926 N N . ASN A 1 115 ? 2.808 -10.556 4.412 1.00 82.88 115 ASN A N 1
ATOM 927 C CA . ASN A 1 115 ? 3.032 -11.993 4.227 1.00 82.88 115 ASN A CA 1
ATOM 928 C C . ASN A 1 115 ? 2.272 -12.521 3.005 1.00 82.88 115 ASN A C 1
ATOM 930 O O . ASN A 1 115 ? 2.822 -13.287 2.227 1.00 82.88 115 ASN A O 1
ATOM 934 N N . LYS A 1 116 ? 1.039 -12.051 2.780 1.00 81.56 116 LYS A N 1
ATOM 935 C CA . LYS A 1 116 ? 0.242 -12.425 1.601 1.00 81.56 116 LYS A CA 1
ATOM 936 C C . LYS A 1 116 ? 0.836 -11.852 0.316 1.00 81.56 116 LYS A C 1
ATOM 938 O O . LYS A 1 116 ? 0.832 -12.514 -0.715 1.00 81.56 116 LYS A O 1
ATOM 943 N N . ILE A 1 117 ? 1.347 -10.623 0.381 1.00 79.31 117 ILE A N 1
ATOM 944 C CA . ILE A 1 117 ? 2.052 -9.978 -0.731 1.00 79.31 117 ILE A CA 1
ATOM 945 C C . ILE A 1 117 ? 3.344 -10.749 -1.031 1.00 79.31 117 ILE A C 1
ATOM 947 O O . ILE A 1 117 ? 3.592 -11.099 -2.180 1.00 79.31 117 ILE A O 1
ATOM 951 N N . TRP A 1 118 ? 4.121 -11.092 -0.001 1.00 77.06 118 TRP A N 1
ATOM 952 C CA . TRP A 1 118 ? 5.317 -11.928 -0.110 1.00 77.06 118 TRP A CA 1
ATOM 953 C C . TRP A 1 118 ? 5.008 -13.291 -0.725 1.00 77.06 118 TRP A C 1
ATOM 955 O O . TRP A 1 118 ? 5.681 -13.677 -1.673 1.00 77.06 118 TRP A O 1
ATOM 965 N N . GLU A 1 119 ? 3.969 -13.986 -0.261 1.00 72.19 119 GLU A N 1
ATOM 966 C CA . GLU A 1 119 ? 3.484 -15.241 -0.848 1.00 72.19 119 GLU A CA 1
ATOM 967 C C . GLU A 1 119 ? 3.052 -15.078 -2.310 1.00 72.19 119 GLU A C 1
ATOM 969 O O . GLU A 1 119 ? 3.256 -15.980 -3.111 1.00 72.19 119 GLU A O 1
ATOM 974 N N . ALA A 1 120 ? 2.473 -13.937 -2.693 1.00 70.56 120 ALA A N 1
ATOM 975 C CA . ALA A 1 120 ? 2.118 -13.677 -4.087 1.00 70.56 120 ALA A CA 1
ATOM 976 C C . ALA A 1 120 ? 3.359 -13.483 -4.978 1.00 70.56 120 ALA A C 1
ATOM 978 O O . ALA A 1 120 ? 3.351 -13.914 -6.131 1.00 70.56 120 ALA A O 1
ATOM 979 N N . PHE A 1 121 ? 4.429 -12.881 -4.445 1.00 68.31 121 PHE A N 1
ATOM 980 C CA . PHE A 1 121 ? 5.736 -12.818 -5.111 1.00 68.31 121 PHE A CA 1
ATOM 981 C C . PHE A 1 121 ? 6.463 -14.169 -5.103 1.00 68.31 121 PHE A C 1
ATOM 983 O O . PHE A 1 121 ? 7.160 -14.502 -6.061 1.00 68.31 121 PHE A O 1
ATOM 990 N N . HIS A 1 122 ? 6.262 -14.974 -4.057 1.00 64.62 122 HIS A N 1
ATOM 991 C CA . HIS A 1 122 ? 6.770 -16.339 -3.932 1.00 64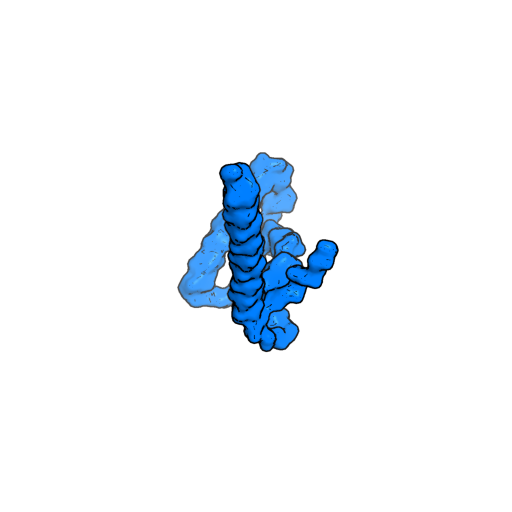.62 122 HIS A CA 1
ATOM 992 C C . HIS A 1 122 ? 5.825 -17.293 -4.618 1.00 64.62 122 HIS A C 1
ATOM 994 O O . HIS A 1 122 ? 4.993 -17.986 -4.041 1.00 64.62 122 HIS A O 1
ATOM 1000 N N . CYS A 1 123 ? 5.988 -17.309 -5.918 1.00 60.03 123 CYS A N 1
ATOM 1001 C CA . CYS A 1 123 ? 5.241 -18.129 -6.819 1.00 60.03 123 CYS A CA 1
ATOM 1002 C C . CYS A 1 123 ? 5.468 -19.633 -6.506 1.00 60.03 123 CYS A C 1
ATOM 1004 O O . CYS A 1 123 ? 6.392 -20.248 -7.032 1.00 60.03 123 CYS A O 1
ATOM 1006 N N . GLY A 1 124 ? 4.647 -20.218 -5.614 1.00 56.38 124 GLY A N 1
ATOM 1007 C CA . GLY A 1 124 ? 4.619 -21.661 -5.319 1.00 56.38 124 GLY A CA 1
ATOM 1008 C C . GLY A 1 124 ? 4.700 -22.124 -3.852 1.00 56.38 124 GLY A C 1
ATOM 1009 O O . GLY A 1 124 ? 5.528 -22.975 -3.548 1.00 56.38 124 GLY A O 1
ATOM 1010 N N . THR A 1 125 ? 3.802 -21.694 -2.957 1.00 46.69 125 THR A N 1
ATOM 1011 C CA . THR A 1 125 ? 3.544 -22.402 -1.672 1.00 46.69 125 THR A CA 1
ATOM 1012 C C . THR A 1 125 ? 2.071 -22.745 -1.457 1.00 46.69 125 THR A C 1
ATOM 1014 O O . THR A 1 125 ? 1.537 -22.671 -0.353 1.00 46.69 125 THR A O 1
ATOM 1017 N N . ARG A 1 126 ? 1.386 -23.187 -2.514 1.00 47.28 126 ARG A N 1
ATOM 1018 C CA . ARG A 1 126 ? 0.142 -23.950 -2.352 1.00 47.28 126 ARG A CA 1
ATOM 1019 C C . ARG A 1 126 ? 0.150 -25.182 -3.232 1.00 47.28 126 ARG A C 1
ATOM 1021 O O . ARG A 1 126 ? -0.583 -25.239 -4.203 1.00 47.28 126 ARG A O 1
ATOM 1028 N N . ASP A 1 127 ? 0.951 -26.156 -2.825 1.00 44.69 127 ASP A N 1
ATOM 1029 C CA . ASP A 1 127 ? 0.653 -27.563 -3.063 1.00 44.69 127 ASP A CA 1
ATOM 1030 C C . ASP A 1 127 ? 0.857 -28.319 -1.744 1.00 44.69 127 ASP A C 1
ATOM 1032 O O . ASP A 1 127 ? 1.912 -28.876 -1.457 1.00 44.69 127 ASP A O 1
ATOM 1036 N N . LYS A 1 128 ? -0.185 -28.330 -0.913 1.00 40.06 128 LYS A N 1
ATOM 1037 C CA . LYS A 1 128 ? -0.535 -29.552 -0.190 1.00 40.06 128 LYS A CA 1
ATOM 1038 C C . LYS A 1 128 ? -1.968 -29.897 -0.574 1.00 40.06 128 LYS A C 1
ATOM 1040 O O . LYS A 1 128 ? -2.892 -29.314 -0.009 1.00 40.06 128 LYS A O 1
ATOM 1045 N N . PRO A 1 129 ? -2.176 -30.795 -1.545 1.00 38.00 129 PRO A N 1
ATOM 1046 C CA . PRO A 1 129 ? -3.416 -31.543 -1.595 1.00 38.00 129 PRO A CA 1
ATOM 1047 C C . PRO A 1 129 ? -3.421 -32.453 -0.357 1.00 38.00 129 PRO A C 1
ATOM 1049 O O . PRO A 1 129 ? -2.539 -33.300 -0.221 1.00 38.00 129 PRO A O 1
ATOM 1052 N N . THR A 1 130 ? -4.343 -32.219 0.575 1.00 38.09 130 THR A N 1
ATOM 1053 C CA . THR A 1 130 ? -4.812 -33.262 1.507 1.00 38.09 130 THR A CA 1
ATOM 1054 C C . THR A 1 130 ? -5.572 -34.330 0.749 1.00 38.09 130 THR A C 1
ATOM 1056 O O . THR A 1 130 ? -6.324 -33.930 -0.173 1.00 38.09 130 THR A O 1
#